Protein AF-A0A936W6J6-F1 (afdb_monomer_lite)

Secondary structure (DSSP, 8-state):
------------S-------TTTTEEEEEEEEEETT--SB-TT-EEEEE-TTSSBPEETTEE--B-EES--HHHHSS--TTGGGT-----GGGTTSEEEEEETT--GGG-EEEEE-----TT-BTTTTBPPP-BPPEEEEPPTTSEEE--S---TT-S---TTS-S---EEEEE-B-

Foldseek 3Di:
DDDPDDDPDPPDPPPPVQDDLQVQKKKFWAAEDAVVDPDGDPDKWKFKAALVRHGDDDPNHGQTTWDFLPPPVQVVDDVHPVVVVDRHHQPLRPRITMGMDGPDGQQQSMKMKIFFPHPQVDPPVVVNDTPWTWDIDIGRGHSPSIGRDDDDRDNPDQDDDPPDDSDDHHYHHTDTD

Radius of gyration: 22.05 Å; chains: 1; bounding box: 104×36×35 Å

Sequence (177 aa):
MRPFALAICFLPFSLFAQHCGYDFASVIVVRPHAAGDSAVIEGLRITLLDSNNLPLMHQGHAWDLFRPNSDYEACAHWQGGFMAGYQVCFPFAKDNYVLVIPTGYDTSKMKVLVQDERPRSHVDVRRRIWPERYTQKVVPLTAFDSYRLCGVYDEEVYPHTEGRPNFAPVDVILRLQ

pLDDT: mean 78.0, std 17.75, range [43.69, 98.62]

Structure (mmCIF, N/CA/C/O backbone):
data_AF-A0A936W6J6-F1
#
_entry.id   AF-A0A936W6J6-F1
#
loop_
_atom_site.group_PDB
_atom_site.id
_atom_site.type_symbol
_atom_site.label_atom_id
_atom_site.label_alt_id
_atom_site.label_comp_id
_atom_site.label_asym_id
_atom_site.label_entity_id
_atom_site.label_seq_id
_atom_site.pdbx_PDB_ins_code
_atom_site.Cartn_x
_atom_site.Cartn_y
_atom_site.Cartn_z
_atom_site.occupancy
_atom_site.B_iso_or_equiv
_atom_site.auth_seq_id
_atom_site.auth_comp_id
_atom_site.auth_asym_id
_atom_site.auth_atom_id
_atom_site.pdbx_PDB_model_num
ATOM 1 N N . MET A 1 1 ? 71.192 -1.950 -15.809 1.00 43.69 1 MET A N 1
ATOM 2 C CA . MET A 1 1 ? 69.956 -1.317 -16.318 1.00 43.69 1 MET A CA 1
ATOM 3 C C . MET A 1 1 ? 69.009 -2.440 -16.718 1.00 43.69 1 MET A C 1
ATOM 5 O O . MET A 1 1 ? 69.294 -3.137 -17.680 1.00 43.69 1 MET A O 1
ATOM 9 N N . ARG A 1 2 ? 67.985 -2.722 -15.908 1.00 48.16 2 ARG A N 1
ATOM 10 C CA . ARG A 1 2 ? 66.978 -3.767 -16.162 1.00 48.16 2 ARG A CA 1
ATOM 11 C C . ARG A 1 2 ? 65.610 -3.078 -16.208 1.00 48.16 2 ARG A C 1
ATOM 13 O O . ARG A 1 2 ? 65.358 -2.268 -15.318 1.00 48.16 2 ARG A O 1
ATOM 20 N N . PRO A 1 3 ? 64.784 -3.317 -17.238 1.00 51.19 3 PRO A N 1
ATOM 21 C CA . PRO A 1 3 ? 63.585 -2.526 -17.469 1.00 51.19 3 PRO A CA 1
ATOM 22 C C . PRO A 1 3 ? 62.512 -2.863 -16.429 1.00 51.19 3 PRO A C 1
ATOM 24 O O . PRO A 1 3 ? 62.020 -3.986 -16.354 1.00 51.19 3 PRO A O 1
ATOM 27 N N . PHE A 1 4 ? 62.163 -1.859 -15.628 1.00 55.34 4 PHE A N 1
ATOM 28 C CA . PHE A 1 4 ? 60.961 -1.806 -14.801 1.00 55.34 4 PHE A CA 1
ATOM 29 C C . PHE A 1 4 ? 59.779 -1.502 -15.732 1.00 55.34 4 PHE A C 1
ATOM 31 O O . PHE A 1 4 ? 59.436 -0.345 -15.948 1.00 55.34 4 PHE A O 1
ATOM 38 N N . ALA A 1 5 ? 59.203 -2.515 -16.373 1.00 62.28 5 ALA A N 1
ATOM 39 C CA . ALA A 1 5 ? 57.999 -2.324 -17.178 1.00 62.28 5 ALA A CA 1
ATOM 40 C C . ALA A 1 5 ? 57.288 -3.658 -17.398 1.00 62.28 5 ALA A C 1
ATOM 42 O O . ALA A 1 5 ? 57.651 -4.377 -18.319 1.00 62.28 5 ALA A O 1
ATOM 43 N N . LEU A 1 6 ? 56.317 -3.983 -16.538 1.00 58.06 6 LEU A N 1
ATOM 44 C CA . LEU A 1 6 ? 55.054 -4.675 -16.860 1.00 58.06 6 LEU A CA 1
ATOM 45 C C . LEU A 1 6 ? 54.379 -5.131 -15.560 1.00 58.06 6 LEU A C 1
ATOM 47 O O . LEU A 1 6 ? 54.493 -6.273 -15.133 1.00 58.06 6 LEU A O 1
ATOM 51 N N . ALA A 1 7 ? 53.667 -4.210 -14.916 1.00 55.84 7 ALA A N 1
ATOM 52 C CA . ALA A 1 7 ? 52.703 -4.542 -13.869 1.00 55.84 7 ALA A CA 1
ATOM 53 C C . ALA A 1 7 ? 51.513 -3.572 -13.935 1.00 55.84 7 ALA A C 1
ATOM 55 O O . ALA A 1 7 ? 51.157 -2.929 -12.958 1.00 55.84 7 ALA A O 1
ATOM 56 N N . ILE A 1 8 ? 50.920 -3.424 -15.124 1.00 59.88 8 ILE A N 1
ATOM 57 C CA . ILE A 1 8 ? 49.626 -2.753 -15.322 1.00 59.88 8 ILE A CA 1
ATOM 58 C C . ILE A 1 8 ? 48.772 -3.684 -16.190 1.00 59.88 8 ILE A C 1
ATOM 60 O O . ILE A 1 8 ? 48.580 -3.443 -17.373 1.00 59.88 8 ILE A O 1
ATOM 64 N N . CYS A 1 9 ? 48.345 -4.817 -15.630 1.00 56.69 9 CYS A N 1
ATOM 65 C CA . CYS A 1 9 ? 47.395 -5.748 -16.264 1.00 56.69 9 CYS A CA 1
ATOM 66 C C . CYS A 1 9 ? 46.476 -6.430 -15.230 1.00 56.69 9 CYS A C 1
ATOM 68 O O . CYS A 1 9 ? 46.024 -7.547 -15.440 1.00 56.69 9 CYS A O 1
ATOM 70 N N . PHE A 1 10 ? 46.183 -5.760 -14.113 1.00 54.44 10 PHE A N 1
ATOM 71 C CA . PHE A 1 10 ? 45.186 -6.218 -13.136 1.00 54.44 10 PHE A CA 1
ATOM 72 C C . PHE A 1 10 ? 44.273 -5.064 -12.708 1.00 54.44 10 PHE A C 1
ATOM 74 O O . PHE A 1 10 ? 44.105 -4.788 -11.525 1.00 54.44 10 PHE A O 1
ATOM 81 N N . LEU A 1 11 ? 43.695 -4.356 -13.683 1.00 57.59 11 LEU A N 1
ATOM 82 C CA . LEU A 1 11 ? 42.488 -3.575 -13.416 1.00 57.59 11 LEU A CA 1
ATOM 83 C C . LEU A 1 11 ? 41.297 -4.536 -13.549 1.00 57.59 11 LEU A C 1
ATOM 85 O O . LEU A 1 11 ? 41.158 -5.169 -14.597 1.00 57.59 11 LEU A O 1
ATOM 89 N N . PRO A 1 12 ? 40.486 -4.719 -12.495 1.00 52.91 12 PRO A N 1
ATOM 90 C CA . PRO A 1 12 ? 39.432 -5.718 -12.495 1.00 52.91 12 PRO A CA 1
ATOM 91 C C . PRO A 1 12 ? 38.350 -5.322 -13.503 1.00 52.91 12 PRO A C 1
ATOM 93 O O . PRO A 1 12 ? 37.737 -4.263 -13.392 1.00 52.91 12 PRO A O 1
ATOM 96 N N . PHE A 1 13 ? 38.084 -6.210 -14.460 1.00 53.06 13 PHE A N 1
ATOM 97 C CA . PHE A 1 13 ? 36.982 -6.153 -15.431 1.00 53.06 13 PHE A CA 1
ATOM 98 C C . PHE A 1 13 ? 35.590 -6.359 -14.793 1.00 53.06 13 PHE A C 1
ATOM 100 O O . PHE A 1 13 ? 34.676 -6.876 -15.426 1.00 53.06 13 PHE A O 1
ATOM 107 N N . SER A 1 14 ? 35.395 -5.941 -13.544 1.00 46.88 14 SER A N 1
ATOM 108 C CA . SER A 1 14 ? 34.188 -6.258 -12.776 1.00 46.88 14 SER A CA 1
ATOM 109 C C . SER A 1 14 ? 33.492 -5.005 -12.256 1.00 46.88 14 SER A C 1
ATOM 111 O O . SER A 1 14 ? 33.101 -4.942 -11.098 1.00 46.88 14 SER A O 1
ATOM 113 N N . LEU A 1 15 ? 33.297 -4.009 -13.122 1.00 44.66 15 LEU A N 1
ATOM 114 C CA . LEU A 1 15 ? 32.201 -3.050 -12.962 1.00 44.66 15 LEU A CA 1
ATOM 115 C C . LEU A 1 15 ? 30.969 -3.604 -13.687 1.00 44.66 15 LEU A C 1
ATOM 117 O O . LEU A 1 15 ? 30.423 -2.974 -14.588 1.00 44.66 15 LEU A O 1
ATOM 121 N N . PHE A 1 16 ? 30.532 -4.811 -13.319 1.00 45.56 16 PHE A N 1
ATOM 122 C CA . PHE A 1 16 ? 29.139 -5.156 -13.557 1.00 45.56 16 PHE A CA 1
ATOM 123 C C . PHE A 1 16 ? 28.347 -4.255 -12.619 1.00 45.56 16 PHE A C 1
ATOM 125 O O . PHE A 1 16 ? 28.333 -4.479 -11.410 1.00 45.56 16 PHE A O 1
ATOM 132 N N . ALA A 1 17 ? 27.748 -3.195 -13.162 1.00 50.72 17 ALA A N 1
ATOM 133 C CA . ALA A 1 17 ? 26.650 -2.530 -12.488 1.00 50.72 17 ALA A CA 1
ATOM 134 C C . ALA A 1 17 ? 25.660 -3.640 -12.112 1.00 50.72 17 ALA A C 1
ATOM 136 O O . ALA A 1 17 ? 25.109 -4.302 -12.993 1.00 50.72 17 ALA A O 1
ATOM 137 N N . GLN A 1 18 ? 25.553 -3.938 -10.814 1.00 55.41 18 GLN A N 1
ATOM 138 C CA . GLN A 1 18 ? 24.632 -4.941 -10.291 1.00 55.41 18 GLN A CA 1
ATOM 139 C C . GLN A 1 18 ? 23.222 -4.363 -10.413 1.00 55.41 18 GLN A C 1
ATOM 141 O O . GLN A 1 18 ? 22.646 -3.884 -9.442 1.00 55.41 18 GLN A O 1
ATOM 146 N N . HIS A 1 19 ? 22.715 -4.332 -11.642 1.00 55.66 19 HIS A N 1
ATOM 147 C CA . HIS A 1 19 ? 21.347 -3.968 -11.939 1.00 55.66 19 HIS A CA 1
ATOM 148 C C . HIS A 1 19 ? 20.462 -5.093 -11.413 1.00 55.66 19 HIS A C 1
ATOM 150 O O . HIS A 1 19 ? 20.571 -6.239 -11.858 1.00 55.66 19 HIS A O 1
ATOM 156 N N . CYS A 1 20 ? 19.628 -4.797 -10.421 1.00 61.12 20 CYS A N 1
ATOM 157 C CA . CYS A 1 20 ? 18.631 -5.754 -9.970 1.00 61.12 20 CYS A CA 1
ATOM 158 C C . CYS A 1 20 ? 17.390 -5.634 -10.864 1.00 61.12 20 CYS A C 1
ATOM 160 O O . CYS A 1 20 ? 17.145 -4.596 -11.480 1.00 61.12 20 CYS A O 1
ATOM 162 N N . GLY A 1 21 ? 16.571 -6.687 -10.933 1.00 61.41 21 GLY A N 1
ATOM 163 C CA . GLY A 1 21 ? 15.356 -6.698 -11.767 1.00 61.41 21 GLY A CA 1
ATOM 164 C C . GLY A 1 21 ? 14.319 -5.617 -11.421 1.00 61.41 21 GLY A C 1
ATOM 165 O O . GLY A 1 21 ? 13.350 -5.455 -12.155 1.00 61.41 21 GLY A O 1
ATOM 166 N N . TYR A 1 22 ? 14.539 -4.875 -10.334 1.00 70.69 22 TYR A N 1
ATOM 167 C CA . TYR A 1 22 ? 13.690 -3.804 -9.822 1.00 70.69 22 TYR A CA 1
ATOM 168 C C . TYR A 1 22 ? 14.440 -2.484 -9.649 1.00 70.69 22 TYR A C 1
ATOM 170 O O . TYR A 1 22 ? 14.074 -1.646 -8.823 1.00 70.69 22 TYR A O 1
ATOM 178 N N . ASP A 1 23 ? 15.514 -2.288 -10.406 1.00 73.19 23 ASP A N 1
ATOM 179 C CA . ASP A 1 23 ? 16.195 -1.008 -10.407 1.00 73.19 23 ASP A CA 1
ATOM 180 C C . ASP A 1 23 ? 15.208 0.143 -10.602 1.00 73.19 23 ASP A C 1
ATOM 182 O O . ASP A 1 23 ? 14.308 0.097 -11.441 1.00 73.19 23 ASP A O 1
ATOM 186 N N . PHE A 1 24 ? 15.395 1.183 -9.791 1.00 81.31 24 PHE A N 1
ATOM 187 C CA . PHE A 1 24 ? 14.531 2.361 -9.767 1.00 81.31 24 PHE A CA 1
ATOM 188 C C . PHE A 1 24 ? 13.072 2.073 -9.395 1.00 81.31 24 PHE A C 1
ATOM 190 O O . PHE A 1 24 ? 12.204 2.885 -9.707 1.00 81.31 24 PHE A O 1
ATOM 197 N N . ALA A 1 25 ? 12.793 0.976 -8.690 1.00 84.75 25 ALA A N 1
ATOM 198 C CA . ALA A 1 25 ? 11.483 0.692 -8.122 1.00 84.75 25 ALA A CA 1
ATOM 199 C C . ALA A 1 25 ? 11.505 0.693 -6.586 1.00 84.75 25 ALA A C 1
ATOM 201 O O . ALA A 1 25 ? 12.500 0.359 -5.939 1.00 84.75 25 ALA A O 1
ATOM 202 N N . SER A 1 26 ? 10.374 1.071 -6.007 1.00 87.94 26 SER A N 1
ATOM 203 C CA . SER A 1 26 ? 10.0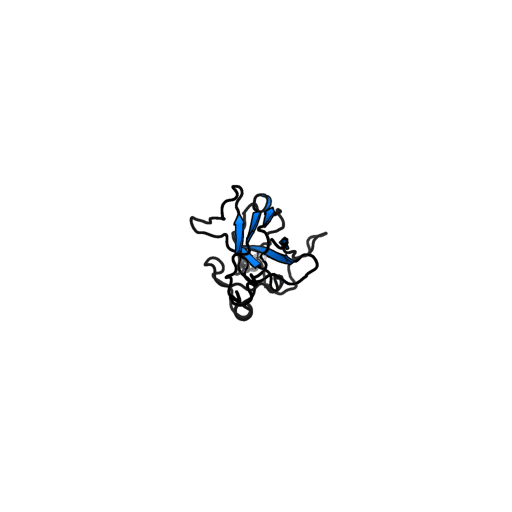60 0.951 -4.590 1.00 87.94 26 SER A CA 1
ATOM 204 C C . SER A 1 26 ? 8.697 0.297 -4.423 1.00 87.94 26 SER A C 1
ATOM 206 O O . SER A 1 26 ? 7.838 0.420 -5.291 1.00 87.94 26 SER A O 1
ATOM 208 N N . VAL A 1 27 ? 8.466 -0.353 -3.291 1.00 89.38 27 VAL A N 1
ATOM 209 C CA . VAL A 1 27 ? 7.178 -0.943 -2.932 1.00 89.38 27 VAL A CA 1
ATOM 210 C C . VAL A 1 27 ? 6.584 -0.240 -1.719 1.00 89.38 27 VAL A C 1
ATOM 212 O O . VAL A 1 27 ? 7.280 0.054 -0.748 1.00 89.38 27 VAL A O 1
ATOM 215 N N . ILE A 1 28 ? 5.280 0.007 -1.770 1.00 93.31 28 ILE A N 1
ATOM 216 C CA . ILE A 1 28 ? 4.464 0.361 -0.609 1.00 93.31 28 ILE A CA 1
ATOM 217 C C . ILE A 1 28 ? 3.612 -0.860 -0.287 1.00 93.31 28 ILE A C 1
ATOM 219 O O . ILE A 1 28 ? 3.029 -1.466 -1.190 1.00 93.31 28 ILE A O 1
ATOM 223 N N . VAL A 1 29 ? 3.526 -1.209 0.994 1.00 93.88 29 VAL A N 1
ATOM 224 C CA . VAL A 1 29 ? 2.719 -2.340 1.456 1.00 93.88 29 VAL A CA 1
ATOM 225 C C . VAL A 1 29 ? 1.706 -1.867 2.479 1.00 93.88 29 VAL A C 1
ATOM 227 O O . VAL A 1 29 ? 2.047 -1.129 3.399 1.00 93.88 29 VAL A O 1
ATOM 230 N N . VAL A 1 30 ? 0.458 -2.292 2.319 1.00 97.00 30 VAL A N 1
ATOM 231 C CA . VAL A 1 30 ? -0.677 -1.877 3.144 1.00 97.00 30 VAL A CA 1
ATOM 232 C C . VAL A 1 30 ? -1.319 -3.111 3.757 1.00 97.00 30 VAL A C 1
ATOM 234 O O . VAL A 1 30 ? -1.690 -4.045 3.044 1.00 97.00 30 VAL A O 1
ATOM 237 N N . ARG A 1 31 ? -1.489 -3.083 5.081 1.00 96.81 31 ARG A N 1
ATOM 238 C CA . ARG A 1 31 ? -2.175 -4.120 5.852 1.00 96.81 31 ARG A CA 1
ATOM 239 C C . ARG A 1 31 ? -3.521 -3.596 6.356 1.00 96.81 31 ARG A C 1
ATOM 241 O O . ARG A 1 31 ? -3.573 -2.985 7.424 1.00 96.81 31 ARG A O 1
ATOM 248 N N . PRO A 1 32 ? -4.621 -3.787 5.613 1.00 97.12 32 PRO A N 1
ATOM 249 C CA . PRO A 1 32 ? -5.953 -3.475 6.110 1.00 97.12 32 PRO A CA 1
ATOM 250 C C . PRO A 1 32 ? -6.490 -4.618 6.974 1.00 97.12 32 PRO A C 1
ATOM 252 O O . PRO A 1 32 ? -6.566 -5.753 6.515 1.00 97.12 32 PRO A O 1
ATOM 255 N N . HIS A 1 33 ? -6.912 -4.326 8.200 1.00 96.50 33 HIS A N 1
ATOM 256 C CA . HIS A 1 33 ? -7.453 -5.337 9.113 1.00 96.50 33 HIS A CA 1
ATOM 257 C C . HIS A 1 33 ? -8.520 -4.749 10.046 1.00 96.50 33 HIS A C 1
ATOM 259 O O . HIS A 1 33 ? -8.636 -3.528 10.200 1.00 96.50 33 HIS A O 1
ATOM 265 N N . ALA A 1 34 ? -9.334 -5.607 10.662 1.00 94.88 34 ALA A N 1
ATOM 266 C CA . ALA A 1 34 ? -10.319 -5.180 11.650 1.00 94.88 34 ALA A CA 1
ATOM 267 C C . ALA A 1 34 ? -9.660 -4.906 13.014 1.00 94.88 34 ALA A C 1
ATOM 269 O O . ALA A 1 34 ? -8.602 -5.443 13.346 1.00 94.88 34 ALA A O 1
ATOM 270 N N . ALA A 1 35 ? -10.293 -4.069 13.839 1.00 91.25 35 ALA A N 1
ATOM 271 C CA . ALA A 1 35 ? -9.802 -3.801 15.189 1.00 91.25 35 ALA A CA 1
ATOM 272 C C . ALA A 1 35 ? -9.775 -5.089 16.035 1.00 91.25 35 ALA A C 1
ATOM 274 O O . ALA A 1 35 ? -10.801 -5.741 16.200 1.00 91.25 35 ALA A O 1
ATOM 275 N N . GLY A 1 36 ? -8.607 -5.427 16.588 1.00 89.50 36 GLY A N 1
ATOM 276 C CA . GLY A 1 36 ? -8.412 -6.651 17.375 1.00 89.50 36 GLY A CA 1
ATOM 277 C C . GLY A 1 36 ? -8.201 -7.921 16.543 1.00 89.50 36 GLY A C 1
ATOM 278 O O . GLY A 1 36 ? -7.941 -8.969 17.125 1.00 89.50 36 GLY A O 1
ATOM 279 N N . ASP A 1 37 ? -8.265 -7.824 15.214 1.00 91.44 37 ASP A N 1
ATOM 280 C CA . ASP A 1 37 ? -7.947 -8.910 14.290 1.00 91.44 37 ASP A CA 1
ATOM 281 C C . ASP A 1 37 ? -6.567 -8.681 13.661 1.00 91.44 37 ASP A C 1
ATOM 283 O O . ASP A 1 37 ? -6.141 -7.543 13.463 1.00 91.44 37 ASP A O 1
ATOM 287 N N . SER A 1 38 ? -5.866 -9.767 13.358 1.00 88.69 38 SER A N 1
ATOM 288 C CA . SER A 1 38 ? -4.586 -9.755 12.647 1.00 88.69 38 SER A CA 1
ATOM 289 C C . SER A 1 38 ? -4.705 -10.150 11.175 1.00 88.69 38 SER A C 1
ATOM 291 O O . SER A 1 38 ? -3.747 -9.940 10.433 1.00 88.69 38 SER A O 1
ATOM 293 N N . ALA A 1 39 ? -5.854 -10.692 10.756 1.00 93.56 39 ALA A N 1
ATOM 294 C CA . ALA A 1 39 ? -6.101 -11.112 9.385 1.00 93.56 39 ALA A CA 1
ATOM 295 C C . ALA A 1 39 ? -6.287 -9.918 8.439 1.00 93.56 39 ALA A C 1
ATOM 297 O O . ALA A 1 39 ? -6.960 -8.933 8.769 1.00 93.56 39 ALA A O 1
ATOM 298 N N . VAL A 1 40 ? -5.714 -10.027 7.238 1.00 94.06 40 VAL A N 1
ATOM 299 C CA . VAL A 1 40 ? -5.916 -9.052 6.167 1.00 94.06 40 VAL A CA 1
ATOM 300 C C . VAL A 1 40 ? -7.341 -9.158 5.630 1.00 94.06 40 VAL A C 1
ATOM 302 O O . VAL A 1 40 ? -7.852 -10.239 5.348 1.00 94.06 40 VAL A O 1
ATOM 305 N N . ILE A 1 41 ? -7.999 -8.014 5.448 1.00 93.56 41 ILE A N 1
ATOM 306 C CA . ILE A 1 41 ? -9.309 -7.962 4.798 1.00 93.56 41 ILE A CA 1
ATOM 307 C C . ILE A 1 41 ? -9.108 -8.016 3.279 1.00 93.56 41 ILE A C 1
ATOM 309 O O . ILE A 1 41 ? -8.646 -7.063 2.642 1.00 93.56 41 ILE A O 1
ATOM 313 N N . GLU A 1 42 ? -9.489 -9.138 2.682 1.00 91.69 42 GLU A N 1
ATOM 314 C CA . GLU A 1 42 ? -9.409 -9.368 1.239 1.00 91.69 42 GLU A CA 1
ATOM 315 C C . GLU A 1 42 ? -10.494 -8.623 0.448 1.00 91.69 42 GLU A C 1
ATOM 317 O O . GLU A 1 42 ? -11.581 -8.346 0.960 1.00 91.69 42 GLU A O 1
ATOM 322 N N . GLY A 1 43 ? -10.211 -8.346 -0.831 1.00 90.62 43 GLY A N 1
ATOM 323 C CA . GLY A 1 43 ? -11.134 -7.752 -1.806 1.00 90.62 43 GLY A CA 1
ATOM 324 C C . GLY A 1 43 ? -11.325 -6.234 -1.709 1.00 90.62 43 GLY A C 1
ATOM 325 O O . GLY A 1 43 ? -12.206 -5.689 -2.374 1.00 90.62 43 GLY A O 1
ATOM 326 N N . LEU A 1 44 ? -10.545 -5.538 -0.884 1.00 94.19 44 LEU A N 1
ATOM 327 C CA . LEU A 1 44 ? -10.631 -4.086 -0.746 1.00 94.19 44 LEU A CA 1
ATOM 328 C C . LEU A 1 44 ? -10.042 -3.375 -1.965 1.00 94.19 44 LEU A C 1
ATOM 330 O O . LEU A 1 44 ? -9.062 -3.824 -2.560 1.00 94.19 44 LEU A O 1
ATOM 334 N N . ARG A 1 45 ? -10.611 -2.213 -2.296 1.00 96.06 45 ARG A N 1
ATOM 335 C CA . ARG A 1 45 ? -10.009 -1.291 -3.255 1.00 96.06 45 ARG A CA 1
ATOM 336 C C . ARG A 1 45 ? -9.121 -0.319 -2.494 1.00 96.06 45 ARG A C 1
ATOM 338 O O . ARG A 1 45 ? -9.597 0.429 -1.641 1.00 96.06 45 ARG A O 1
ATOM 345 N N . ILE A 1 46 ? -7.828 -0.344 -2.796 1.00 97.75 46 ILE A N 1
ATOM 346 C CA . ILE A 1 46 ? -6.823 0.472 -2.116 1.00 97.75 46 ILE A CA 1
ATOM 347 C C . ILE A 1 46 ? -6.104 1.318 -3.162 1.00 97.75 46 ILE A C 1
ATOM 349 O O . ILE A 1 46 ? -5.539 0.783 -4.112 1.00 97.75 46 ILE A O 1
ATOM 353 N N . THR A 1 47 ? -6.160 2.634 -2.986 1.00 98.19 47 THR A N 1
ATOM 354 C CA . THR A 1 47 ? -5.715 3.631 -3.963 1.00 98.19 47 THR A CA 1
ATOM 355 C C . THR A 1 47 ? -4.634 4.520 -3.358 1.00 98.19 47 THR A C 1
ATOM 357 O O . THR A 1 47 ? -4.821 5.074 -2.274 1.00 98.19 47 THR A O 1
ATOM 360 N N . LEU A 1 48 ? -3.520 4.694 -4.060 1.00 97.94 48 LEU A N 1
ATOM 361 C CA . LEU A 1 48 ? -2.487 5.668 -3.745 1.00 97.94 48 LEU A CA 1
ATOM 362 C C . LEU A 1 48 ? -2.904 7.041 -4.272 1.00 97.94 48 LEU A C 1
ATOM 364 O O . LEU A 1 48 ? -3.134 7.225 -5.466 1.00 97.94 48 LEU A O 1
ATOM 368 N N . LEU A 1 49 ? -2.977 8.007 -3.369 1.00 98.38 49 LEU A N 1
ATOM 369 C CA . LEU A 1 49 ? -3.265 9.399 -3.662 1.00 98.38 49 LEU A CA 1
ATOM 370 C C . LEU A 1 49 ? -1.974 10.221 -3.635 1.00 98.38 49 LEU A C 1
ATOM 372 O O . LEU A 1 49 ? -1.137 10.055 -2.743 1.00 98.38 49 LEU A O 1
ATOM 376 N N . ASP A 1 50 ? -1.836 11.127 -4.597 1.00 96.56 50 ASP A N 1
ATOM 377 C CA . ASP A 1 50 ? -0.740 12.084 -4.689 1.00 96.56 50 ASP A CA 1
ATOM 378 C C . ASP A 1 50 ? -0.878 13.237 -3.670 1.00 96.56 50 ASP A C 1
ATOM 380 O O . ASP A 1 50 ? -1.791 13.276 -2.838 1.00 96.56 50 ASP A O 1
ATOM 384 N N . SER A 1 51 ? 0.023 14.221 -3.753 1.00 96.44 51 SER A N 1
ATOM 385 C CA . SER A 1 51 ? 0.008 15.406 -2.885 1.00 96.44 51 SER A CA 1
ATOM 386 C C . SER A 1 51 ? -1.241 16.281 -3.021 1.00 96.44 51 SER A C 1
ATOM 388 O O . SER A 1 51 ? -1.513 17.097 -2.141 1.00 96.44 51 SER A O 1
ATOM 390 N N . ASN A 1 52 ? -2.000 16.125 -4.105 1.00 96.75 52 ASN A N 1
ATOM 391 C CA . ASN A 1 52 ? -3.240 16.847 -4.373 1.00 96.75 52 ASN A CA 1
ATOM 392 C C . ASN A 1 52 ? -4.483 16.029 -3.986 1.00 96.75 52 ASN A C 1
ATOM 394 O O . ASN A 1 52 ? -5.604 16.509 -4.146 1.00 96.75 52 ASN A O 1
ATOM 398 N N . ASN A 1 53 ? -4.300 14.834 -3.413 1.00 96.88 53 ASN A N 1
ATOM 399 C CA . ASN A 1 53 ? -5.348 13.858 -3.104 1.00 96.88 53 ASN A CA 1
ATOM 400 C C . ASN A 1 53 ? -6.039 13.271 -4.344 1.00 96.88 53 ASN A C 1
ATOM 402 O O . ASN A 1 53 ? -7.182 12.819 -4.252 1.00 96.88 53 ASN A O 1
ATOM 406 N N . LEU A 1 54 ? -5.365 13.275 -5.492 1.00 97.62 54 LEU A N 1
ATOM 407 C CA . LEU A 1 54 ? -5.835 12.610 -6.702 1.00 97.62 54 LEU A CA 1
ATOM 408 C C . LEU A 1 54 ? -5.165 11.238 -6.825 1.00 97.62 54 LEU A C 1
ATOM 410 O O . LEU A 1 54 ? -4.038 11.083 -6.352 1.00 97.62 54 LEU A O 1
ATOM 414 N N . PRO A 1 55 ? -5.817 10.240 -7.447 1.00 97.25 55 PRO A N 1
ATOM 415 C CA . PRO A 1 55 ? -5.162 8.977 -7.764 1.00 97.25 55 PRO A CA 1
ATOM 416 C C . PRO A 1 55 ? -3.836 9.211 -8.490 1.00 97.25 55 PRO A C 1
ATOM 418 O O . PRO A 1 55 ? -3.769 10.025 -9.415 1.00 97.25 55 PRO A O 1
ATOM 421 N N . LEU A 1 56 ? -2.779 8.525 -8.051 1.00 95.06 56 LEU A N 1
ATOM 422 C CA . LEU A 1 56 ? -1.455 8.677 -8.639 1.00 95.06 56 LEU A CA 1
ATOM 423 C C . LEU A 1 56 ? -1.484 8.368 -10.142 1.00 95.06 56 LEU A C 1
ATOM 425 O O . LEU A 1 56 ? -1.867 7.280 -10.571 1.00 95.06 56 LEU A O 1
ATOM 429 N N . MET A 1 57 ? -0.975 9.314 -10.926 1.00 93.25 57 MET A N 1
ATOM 430 C CA . MET A 1 57 ? -0.703 9.134 -12.346 1.00 93.25 57 MET A CA 1
ATOM 431 C C . MET A 1 57 ? 0.811 9.076 -12.570 1.00 93.25 57 MET A C 1
ATOM 433 O O . MET A 1 57 ? 1.555 9.928 -12.078 1.00 93.25 57 MET A O 1
ATOM 437 N N . HIS A 1 58 ? 1.273 8.110 -13.358 1.00 88.62 58 HIS A N 1
ATOM 438 C CA . HIS A 1 58 ? 2.652 8.029 -13.826 1.00 88.62 58 HIS A CA 1
ATOM 439 C C . HIS A 1 58 ? 2.668 8.105 -15.352 1.00 88.62 58 HIS A C 1
ATOM 441 O O . HIS A 1 58 ? 2.065 7.276 -16.027 1.00 88.62 58 HIS A O 1
ATOM 447 N N . GLN A 1 59 ? 3.315 9.137 -15.903 1.00 88.81 59 GLN A N 1
ATOM 448 C CA . GLN A 1 59 ? 3.407 9.360 -17.357 1.00 88.81 59 GLN A CA 1
ATOM 449 C C . GLN A 1 59 ? 2.043 9.340 -18.084 1.00 88.81 59 GLN A C 1
ATOM 451 O O . GLN A 1 59 ? 1.935 8.877 -19.212 1.00 88.81 59 GLN A O 1
ATOM 456 N N . GLY A 1 60 ? 0.983 9.837 -17.436 1.00 88.75 60 GLY A N 1
ATOM 457 C CA . GLY A 1 60 ? -0.370 9.865 -18.010 1.00 88.75 60 GLY A CA 1
ATOM 458 C C . GLY A 1 60 ? -1.168 8.566 -17.855 1.00 88.75 60 GLY A C 1
ATOM 459 O O . GLY A 1 60 ? -2.324 8.521 -18.269 1.00 88.75 60 GLY A O 1
ATOM 460 N N . HIS A 1 61 ? -0.607 7.546 -17.204 1.00 88.62 61 HIS A N 1
ATOM 461 C CA . HIS A 1 61 ? -1.285 6.292 -16.888 1.00 88.62 61 HIS A CA 1
ATOM 462 C C . HIS A 1 61 ? -1.605 6.194 -15.395 1.00 88.62 61 HIS A C 1
ATOM 464 O O . HIS A 1 61 ? -0.838 6.672 -14.558 1.00 88.62 61 HIS A O 1
ATOM 470 N N . ALA A 1 62 ? -2.736 5.569 -15.067 1.00 90.06 62 ALA A N 1
ATOM 471 C CA . ALA A 1 62 ? -3.116 5.279 -13.689 1.00 90.06 62 ALA A CA 1
ATOM 472 C C . ALA A 1 62 ? -2.101 4.314 -13.057 1.00 90.06 62 ALA A C 1
ATOM 474 O O . ALA A 1 62 ? -1.791 3.273 -13.639 1.00 90.06 62 ALA A O 1
ATOM 475 N N . TRP A 1 63 ? -1.565 4.686 -11.894 1.00 90.56 63 TRP A N 1
ATOM 476 C CA . TRP A 1 63 ? -0.527 3.937 -11.175 1.00 90.56 63 TRP A CA 1
ATOM 477 C C . TRP A 1 63 ? -0.786 3.918 -9.667 1.00 90.56 63 TRP A C 1
ATOM 479 O O . TRP A 1 63 ? 0.104 4.060 -8.833 1.00 90.56 63 TRP A O 1
ATOM 489 N N . ASP A 1 64 ? -2.056 3.814 -9.322 1.00 93.75 64 ASP A N 1
ATOM 490 C CA . ASP A 1 64 ? -2.598 4.104 -8.005 1.00 93.75 64 ASP A CA 1
ATOM 491 C C . ASP A 1 64 ? -3.115 2.857 -7.283 1.00 93.75 64 ASP A C 1
ATOM 493 O O . ASP A 1 64 ? -3.225 2.852 -6.060 1.00 93.75 64 ASP A O 1
ATOM 497 N N . LEU A 1 65 ? -3.443 1.792 -8.013 1.00 93.56 65 LEU A N 1
ATOM 498 C CA . LEU A 1 65 ? -4.174 0.657 -7.459 1.00 93.56 65 LEU A CA 1
ATOM 499 C C . LEU A 1 65 ? -3.245 -0.405 -6.859 1.00 93.56 65 LEU A C 1
ATOM 501 O O . LEU A 1 65 ? -2.508 -1.077 -7.582 1.00 93.56 65 LEU A O 1
ATOM 505 N N . PHE A 1 66 ? -3.354 -0.628 -5.549 1.00 93.44 66 PHE A N 1
ATOM 506 C CA . PHE A 1 66 ? -2.671 -1.738 -4.885 1.00 93.44 66 PHE A CA 1
ATOM 507 C C . PHE A 1 66 ? -3.316 -3.085 -5.237 1.00 93.44 66 PHE A C 1
ATOM 509 O O . PHE A 1 66 ? -4.518 -3.181 -5.502 1.00 93.44 66 PHE A O 1
ATOM 516 N N . ARG A 1 67 ? -2.516 -4.152 -5.185 1.00 89.56 67 ARG A N 1
ATOM 517 C CA . ARG A 1 67 ? -2.926 -5.528 -5.495 1.00 89.56 67 ARG A CA 1
ATOM 518 C C . ARG A 1 67 ? -2.641 -6.462 -4.315 1.00 89.56 67 ARG A C 1
ATOM 520 O O . ARG A 1 67 ? -1.643 -6.244 -3.635 1.00 89.56 67 ARG A O 1
ATOM 527 N N . PRO A 1 68 ? -3.454 -7.505 -4.080 1.00 89.31 68 PRO A N 1
ATOM 528 C CA . PRO A 1 68 ? -3.113 -8.541 -3.109 1.00 89.31 68 PRO A CA 1
ATOM 529 C C . PRO A 1 68 ? -1.811 -9.256 -3.490 1.00 89.31 68 PRO A C 1
ATOM 531 O O . PRO A 1 68 ? -1.642 -9.657 -4.644 1.00 89.31 68 PRO A O 1
ATOM 534 N N . ASN A 1 69 ? -0.925 -9.465 -2.520 1.00 87.25 69 ASN A N 1
ATOM 535 C CA . ASN A 1 69 ? 0.317 -10.224 -2.671 1.00 87.25 69 ASN A CA 1
ATOM 536 C C . ASN A 1 69 ? 0.050 -11.737 -2.589 1.00 87.25 69 ASN A C 1
ATOM 538 O O . ASN A 1 69 ? 0.471 -12.407 -1.657 1.00 87.25 69 ASN A O 1
ATOM 542 N N . SER A 1 70 ? -0.748 -12.264 -3.517 1.00 67.88 70 SER A N 1
ATOM 543 C CA . SER A 1 70 ? -1.378 -13.593 -3.374 1.00 67.88 70 SER A CA 1
ATOM 544 C C . SER A 1 70 ? -1.001 -14.611 -4.450 1.00 67.88 70 SER A C 1
ATOM 546 O O . SER A 1 70 ? -1.474 -15.744 -4.403 1.00 67.88 70 SER A O 1
ATOM 548 N N . ASP A 1 71 ? -0.146 -14.245 -5.408 1.00 65.00 71 ASP A N 1
ATOM 549 C CA . ASP A 1 71 ? 0.289 -15.177 -6.448 1.00 65.00 71 ASP A CA 1
ATOM 550 C C . ASP A 1 71 ? 1.590 -15.887 -6.044 1.00 65.00 71 A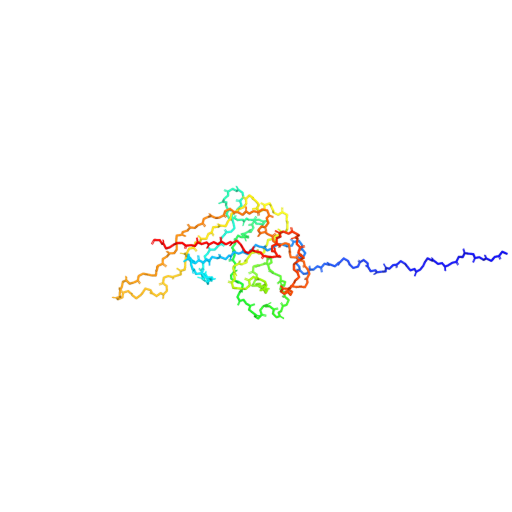SP A C 1
ATOM 552 O O . ASP A 1 71 ? 2.700 -15.445 -6.352 1.00 65.00 71 ASP A O 1
ATOM 556 N N . TYR A 1 72 ? 1.433 -17.003 -5.327 1.00 59.88 72 TYR A N 1
ATOM 557 C CA . TYR A 1 72 ? 2.553 -17.843 -4.910 1.00 59.88 72 TYR A CA 1
ATOM 558 C C . TYR A 1 72 ? 3.282 -18.517 -6.088 1.00 59.88 72 TYR A C 1
ATOM 560 O O . TYR A 1 72 ? 4.476 -18.803 -5.982 1.00 59.88 72 TYR A O 1
ATOM 568 N N . GLU A 1 73 ? 2.609 -18.719 -7.228 1.00 56.41 73 GLU A N 1
ATOM 569 C CA . GLU A 1 73 ? 3.233 -19.228 -8.457 1.00 56.41 73 GLU A CA 1
ATOM 570 C C . GLU A 1 73 ? 4.080 -18.136 -9.135 1.00 56.41 73 GLU A C 1
ATOM 572 O O . GLU A 1 73 ? 5.186 -18.416 -9.604 1.00 56.41 73 GLU A O 1
ATOM 577 N N . ALA A 1 74 ? 3.656 -16.868 -9.085 1.00 57.25 74 ALA A N 1
ATOM 578 C CA . ALA A 1 74 ? 4.486 -15.727 -9.486 1.00 57.25 74 ALA A CA 1
ATOM 579 C C . ALA A 1 74 ? 5.698 -15.495 -8.568 1.00 57.25 74 ALA A C 1
ATOM 581 O O . ALA A 1 74 ? 6.668 -14.873 -9.004 1.00 57.25 74 ALA A O 1
ATOM 582 N N . CYS A 1 75 ? 5.711 -15.999 -7.325 1.00 60.94 75 CYS A N 1
ATOM 583 C CA . CYS A 1 75 ? 6.948 -16.012 -6.527 1.00 60.94 75 CYS A CA 1
ATOM 584 C C . CYS A 1 75 ? 8.021 -16.917 -7.157 1.00 60.94 75 CYS A C 1
ATOM 586 O O . CYS A 1 75 ? 9.210 -16.666 -6.982 1.00 60.94 75 CYS A O 1
ATOM 588 N N . ALA A 1 76 ? 7.617 -17.977 -7.869 1.00 56.00 76 ALA A N 1
ATOM 589 C CA . ALA A 1 76 ? 8.528 -18.970 -8.439 1.00 56.00 76 ALA A CA 1
ATOM 590 C C . ALA A 1 76 ? 9.126 -18.552 -9.798 1.00 56.00 76 ALA A C 1
ATOM 592 O O . ALA A 1 76 ? 10.085 -19.169 -10.270 1.00 56.00 76 ALA A O 1
ATOM 593 N N . HIS A 1 77 ? 8.586 -17.506 -10.431 1.00 54.84 77 HIS A N 1
ATOM 594 C CA . HIS A 1 77 ? 8.991 -17.032 -11.753 1.00 54.84 77 HIS A CA 1
ATOM 595 C C . HIS A 1 77 ? 9.503 -15.585 -11.721 1.00 54.84 77 HIS A C 1
ATOM 597 O O . HIS A 1 77 ? 9.212 -14.814 -10.814 1.00 54.84 77 HIS A O 1
ATOM 603 N N . TRP A 1 78 ? 10.314 -15.210 -12.718 1.00 53.91 78 TRP A N 1
ATOM 604 C CA . TRP A 1 78 ? 10.873 -13.859 -12.828 1.00 53.91 78 TRP A CA 1
ATOM 605 C C . TRP A 1 78 ? 9.761 -12.799 -12.877 1.00 53.91 78 TRP A C 1
ATOM 607 O O . TRP A 1 78 ? 8.909 -12.820 -13.759 1.00 53.91 78 TRP A O 1
ATOM 617 N N . GLN A 1 79 ? 9.815 -11.843 -11.951 1.00 62.62 79 GLN A N 1
ATOM 618 C CA . GLN A 1 79 ? 8.759 -10.861 -11.675 1.00 62.62 79 GLN A CA 1
ATOM 619 C C . GLN A 1 79 ? 8.880 -9.584 -12.516 1.00 62.62 79 GLN A C 1
ATOM 621 O O . GLN A 1 79 ? 8.603 -8.475 -12.058 1.00 62.62 79 GLN A O 1
ATOM 626 N N . GLY A 1 80 ? 9.360 -9.700 -13.751 1.00 58.66 80 GLY A N 1
ATOM 627 C CA . GLY A 1 80 ? 9.419 -8.541 -14.627 1.00 58.66 80 GLY A CA 1
ATOM 628 C C . GLY A 1 80 ? 8.039 -8.106 -15.099 1.00 58.66 80 GLY A C 1
ATOM 629 O O . GLY A 1 80 ? 7.100 -8.890 -15.182 1.00 58.66 80 GLY A O 1
ATOM 630 N N . GLY A 1 81 ? 7.912 -6.819 -15.413 1.00 63.28 81 GLY A N 1
ATOM 631 C CA . GLY A 1 81 ? 6.638 -6.252 -15.842 1.00 63.28 81 GLY A CA 1
ATOM 632 C C . GLY A 1 81 ? 5.708 -5.847 -14.695 1.00 63.28 81 GLY A C 1
ATOM 633 O O . GLY A 1 81 ? 4.590 -5.429 -14.963 1.00 63.28 81 GLY A O 1
ATOM 634 N N . PHE A 1 82 ? 6.148 -5.833 -13.435 1.00 67.00 82 PHE A N 1
ATOM 635 C CA . PHE A 1 82 ? 5.398 -5.174 -12.349 1.00 67.00 82 PHE A CA 1
ATOM 636 C C . PHE A 1 82 ? 4.929 -3.753 -12.733 1.00 67.00 82 PHE A C 1
ATOM 638 O O . PHE A 1 82 ? 3.835 -3.327 -12.373 1.00 67.00 82 PHE A O 1
ATOM 645 N N . MET A 1 83 ? 5.717 -3.055 -13.561 1.00 59.88 83 MET A N 1
ATOM 646 C CA . MET A 1 83 ? 5.369 -1.755 -14.140 1.00 59.88 83 MET A CA 1
ATOM 647 C C . MET A 1 83 ? 4.172 -1.784 -15.108 1.00 59.88 83 MET A C 1
ATOM 649 O O . MET A 1 83 ? 3.498 -0.787 -15.299 1.00 59.88 83 MET A O 1
ATOM 653 N N . ALA A 1 84 ? 3.866 -2.917 -15.724 1.00 63.47 84 ALA A N 1
ATOM 654 C CA . ALA A 1 84 ? 2.672 -3.105 -16.546 1.00 63.47 84 ALA A CA 1
ATOM 655 C C . ALA A 1 84 ? 1.463 -3.609 -15.730 1.00 63.47 84 ALA A C 1
ATOM 657 O O . ALA A 1 84 ? 0.449 -3.997 -16.308 1.00 63.47 84 ALA A O 1
ATOM 658 N N . GLY A 1 85 ? 1.558 -3.620 -14.394 1.00 62.69 85 GLY A N 1
ATOM 659 C CA . GLY A 1 85 ? 0.482 -4.067 -13.509 1.00 62.69 85 GLY A CA 1
ATOM 660 C C . GLY A 1 85 ? 0.319 -5.587 -13.429 1.00 62.69 85 GLY A C 1
ATOM 661 O O . GLY A 1 85 ? -0.746 -6.049 -13.011 1.00 62.69 85 GLY A O 1
ATOM 662 N N . TYR A 1 86 ? 1.342 -6.355 -13.827 1.00 68.50 86 TYR A N 1
ATOM 663 C CA . TYR A 1 86 ? 1.383 -7.802 -13.602 1.00 68.50 86 TYR A CA 1
ATOM 664 C C . TYR A 1 86 ? 1.386 -8.125 -12.102 1.00 68.50 86 TYR A C 1
ATOM 666 O O . TYR A 1 86 ? 1.803 -7.313 -11.272 1.00 68.50 86 TYR A O 1
ATOM 674 N N . GLN A 1 87 ? 0.891 -9.317 -11.762 1.00 69.12 87 GLN A N 1
ATOM 675 C CA . GLN A 1 87 ? 0.921 -9.816 -10.392 1.00 69.12 87 GLN A CA 1
ATOM 676 C C . GLN A 1 87 ? 2.373 -9.961 -9.932 1.00 69.12 87 GLN A C 1
ATOM 678 O O . GLN A 1 87 ? 3.256 -10.351 -10.694 1.00 69.12 87 GLN A O 1
ATOM 683 N N . VAL A 1 88 ? 2.607 -9.587 -8.682 1.00 71.88 88 VAL A N 1
ATOM 684 C CA . VAL A 1 88 ? 3.912 -9.621 -8.030 1.00 71.88 88 VAL A CA 1
ATOM 685 C C . VAL A 1 88 ? 3.773 -10.388 -6.731 1.00 71.88 88 VAL A C 1
ATOM 687 O O . VAL A 1 88 ? 2.712 -10.363 -6.103 1.00 71.88 88 VAL A O 1
ATOM 690 N N . CYS A 1 89 ? 4.857 -11.043 -6.335 1.00 79.00 89 CYS A N 1
ATOM 691 C CA . CYS A 1 89 ? 4.951 -11.695 -5.048 1.00 79.00 89 CYS A CA 1
ATOM 692 C C . CYS A 1 89 ? 6.190 -11.216 -4.298 1.00 79.00 89 CYS A C 1
ATOM 694 O O . CYS A 1 89 ? 7.324 -11.392 -4.731 1.00 79.00 89 CYS A O 1
ATOM 696 N N . PHE A 1 90 ? 5.972 -10.673 -3.117 1.00 80.94 90 PHE A N 1
ATOM 697 C CA . PHE A 1 90 ? 7.019 -10.302 -2.190 1.00 80.94 90 PHE A CA 1
ATOM 698 C C . PHE A 1 90 ? 6.865 -11.151 -0.930 1.00 80.94 90 PHE A C 1
ATOM 700 O O . PHE A 1 90 ? 5.910 -10.923 -0.186 1.00 80.94 90 PHE A O 1
ATOM 707 N N . PRO A 1 91 ? 7.763 -12.115 -0.658 1.00 78.88 91 PRO A N 1
ATOM 708 C CA . PRO A 1 91 ? 7.656 -12.980 0.520 1.00 78.88 91 PRO A CA 1
ATOM 709 C C . PRO A 1 91 ? 7.473 -12.195 1.835 1.00 78.88 91 PRO A C 1
ATOM 711 O O . PRO A 1 91 ? 6.555 -12.453 2.615 1.00 78.88 91 PRO A O 1
ATOM 714 N N . PHE A 1 92 ? 8.224 -11.099 2.002 1.00 79.56 92 PHE A N 1
ATOM 715 C CA . PHE A 1 92 ? 8.109 -10.193 3.154 1.00 79.56 92 PHE A CA 1
ATOM 716 C C . PHE A 1 92 ? 6.732 -9.520 3.307 1.00 79.56 92 PHE A C 1
ATOM 718 O O . PHE A 1 92 ? 6.360 -9.120 4.412 1.00 79.56 92 PHE A O 1
ATOM 725 N N . ALA A 1 93 ? 5.965 -9.380 2.222 1.00 85.69 93 ALA A N 1
ATOM 726 C CA . ALA A 1 93 ? 4.652 -8.748 2.236 1.00 85.69 93 ALA A CA 1
ATOM 727 C C . ALA A 1 93 ? 3.518 -9.722 2.597 1.00 85.69 93 ALA A C 1
ATOM 729 O O . ALA A 1 93 ? 2.413 -9.248 2.852 1.00 85.69 93 ALA A O 1
ATOM 730 N N . LYS A 1 94 ? 3.765 -11.037 2.703 1.00 86.25 94 LYS A N 1
ATOM 731 C CA . LYS A 1 94 ? 2.759 -12.050 3.088 1.00 86.25 94 LYS A CA 1
ATOM 732 C C . LYS A 1 94 ? 1.459 -11.918 2.278 1.00 86.25 94 LYS A C 1
ATOM 734 O O . LYS A 1 94 ? 1.517 -11.903 1.064 1.00 86.25 94 LYS A O 1
ATOM 739 N N . ASP A 1 95 ? 0.307 -11.802 2.924 1.00 88.38 95 ASP A N 1
ATOM 740 C CA . ASP A 1 95 ? -1.027 -11.635 2.337 1.00 88.38 95 ASP A CA 1
ATOM 741 C C . ASP A 1 95 ? -1.442 -10.159 2.154 1.00 88.38 95 ASP A C 1
ATOM 743 O O . ASP A 1 95 ? -2.573 -9.861 1.769 1.00 88.38 95 ASP A O 1
ATOM 747 N N . ASN A 1 96 ? -0.540 -9.208 2.422 1.00 92.50 96 ASN A N 1
ATOM 748 C CA . ASN A 1 96 ? -0.844 -7.780 2.355 1.00 92.50 96 ASN A CA 1
ATOM 749 C C . ASN A 1 96 ? -1.039 -7.278 0.918 1.00 92.50 96 ASN A C 1
ATOM 751 O O . ASN A 1 96 ? -0.743 -7.947 -0.071 1.00 92.50 96 ASN A O 1
ATOM 755 N N . TYR A 1 97 ? -1.494 -6.033 0.800 1.00 93.75 97 TYR A N 1
ATOM 756 C CA . TYR A 1 97 ? -1.616 -5.357 -0.485 1.00 93.75 97 TYR A CA 1
ATOM 757 C C . TYR A 1 97 ? -0.331 -4.619 -0.825 1.00 93.75 97 TYR A C 1
ATOM 759 O O . TYR A 1 97 ? 0.218 -3.913 0.018 1.00 93.75 97 TYR A O 1
ATOM 767 N N . VAL A 1 98 ? 0.111 -4.721 -2.071 1.00 91.75 98 VAL A N 1
ATOM 768 C CA . VAL A 1 98 ? 1.365 -4.143 -2.553 1.00 91.75 98 VAL A CA 1
ATOM 769 C C . VAL A 1 98 ? 1.121 -3.235 -3.750 1.00 91.75 98 VAL A C 1
ATOM 771 O O . VAL A 1 98 ? 0.247 -3.487 -4.583 1.00 91.75 98 VAL A O 1
ATOM 774 N N . LEU A 1 99 ? 1.904 -2.167 -3.837 1.00 91.81 99 LEU A N 1
ATOM 775 C CA . LEU A 1 99 ? 1.999 -1.319 -5.017 1.00 91.81 99 LEU A CA 1
ATOM 776 C C . LEU A 1 9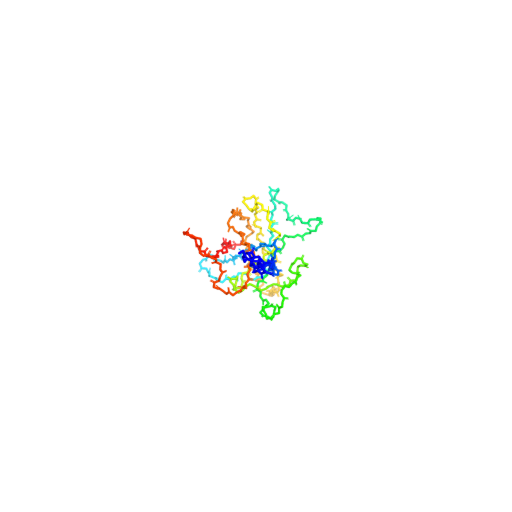9 ? 3.465 -0.993 -5.265 1.00 91.81 99 LEU A C 1
ATOM 778 O O . LEU A 1 99 ? 4.139 -0.441 -4.395 1.00 91.81 99 LEU A O 1
ATOM 782 N N . VAL A 1 100 ? 3.941 -1.324 -6.462 1.00 88.94 100 VAL A N 1
ATOM 783 C CA . VAL A 1 100 ? 5.289 -0.977 -6.904 1.00 88.94 100 VAL A CA 1
ATOM 784 C C . VAL A 1 100 ? 5.236 0.336 -7.676 1.00 88.94 100 VAL A C 1
ATOM 786 O O . VAL A 1 100 ? 4.512 0.466 -8.664 1.00 88.94 100 VAL A O 1
ATOM 789 N N . ILE A 1 101 ? 6.018 1.309 -7.228 1.00 89.12 101 ILE A N 1
ATOM 790 C CA . ILE A 1 101 ? 6.144 2.637 -7.823 1.00 89.12 101 ILE A CA 1
ATOM 791 C C . ILE A 1 101 ? 7.599 2.897 -8.226 1.00 89.12 101 ILE A C 1
ATOM 793 O O . ILE A 1 101 ? 8.512 2.318 -7.640 1.00 89.12 101 ILE A O 1
ATOM 797 N N . PRO A 1 102 ? 7.856 3.793 -9.186 1.00 88.19 102 PRO A N 1
ATOM 798 C CA . PRO A 1 102 ? 9.202 4.298 -9.426 1.00 88.19 102 PRO A CA 1
ATOM 799 C C . PRO A 1 102 ? 9.834 4.906 -8.164 1.00 88.19 102 PRO A C 1
ATOM 801 O O . PRO A 1 102 ? 9.158 5.519 -7.339 1.00 88.19 102 PRO A O 1
ATOM 804 N N . THR A 1 103 ? 11.149 4.796 -8.013 1.00 85.38 103 THR A N 1
ATOM 805 C CA . THR A 1 103 ? 11.883 5.516 -6.965 1.00 85.38 103 THR A CA 1
ATOM 806 C C . THR A 1 103 ? 11.813 7.025 -7.198 1.00 85.38 103 THR A C 1
ATOM 808 O O . THR A 1 103 ? 11.800 7.479 -8.341 1.00 85.38 103 THR A O 1
ATOM 811 N N . GLY A 1 104 ? 11.856 7.808 -6.118 1.00 86.75 104 GLY A N 1
ATOM 812 C CA . GLY A 1 104 ? 11.951 9.272 -6.180 1.00 86.75 104 GLY A CA 1
ATOM 813 C C . GLY A 1 104 ? 10.649 10.018 -5.891 1.00 86.75 104 GLY A C 1
ATOM 814 O O . GLY A 1 104 ? 10.677 11.240 -5.761 1.00 86.75 104 GLY A O 1
ATOM 815 N N . TYR A 1 105 ? 9.525 9.315 -5.727 1.00 91.44 105 TYR A N 1
ATOM 816 C CA . TYR A 1 105 ? 8.322 9.921 -5.158 1.00 91.44 105 TYR A CA 1
ATOM 817 C C . TYR A 1 105 ? 8.546 10.324 -3.695 1.00 91.44 105 TYR A C 1
ATOM 819 O O . TYR A 1 105 ? 9.103 9.564 -2.903 1.00 91.44 105 TYR A O 1
ATOM 827 N N . ASP A 1 106 ? 8.064 11.513 -3.330 1.00 94.31 106 ASP A N 1
ATOM 828 C CA . ASP A 1 106 ? 8.023 11.979 -1.943 1.00 94.31 106 ASP A CA 1
ATOM 829 C C . ASP A 1 106 ? 6.773 11.421 -1.249 1.00 94.31 106 ASP A C 1
ATOM 831 O O . ASP A 1 106 ? 5.717 12.061 -1.213 1.00 94.31 106 ASP A O 1
ATOM 835 N N . THR A 1 107 ? 6.885 10.205 -0.712 1.00 94.38 107 THR 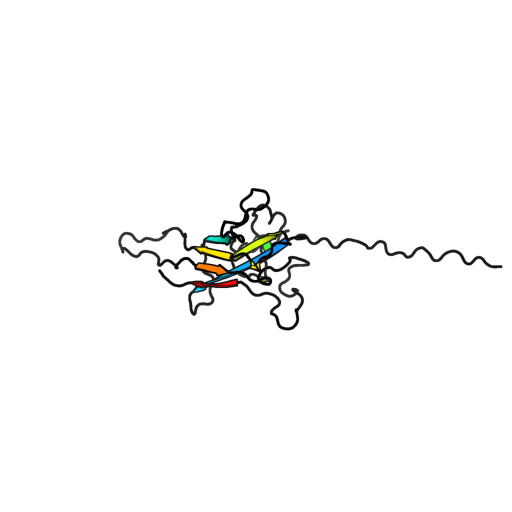A N 1
ATOM 836 C CA . THR A 1 107 ? 5.751 9.507 -0.089 1.00 94.38 107 THR A CA 1
ATOM 837 C C . THR A 1 107 ? 5.198 10.217 1.138 1.00 94.38 107 THR A C 1
ATOM 839 O O . THR A 1 107 ? 4.029 10.033 1.448 1.00 94.38 107 THR A O 1
ATOM 842 N N . SER A 1 108 ? 5.960 11.107 1.783 1.00 96.38 108 SER A N 1
ATOM 843 C CA . SER A 1 108 ? 5.472 11.887 2.931 1.00 96.38 108 SER A CA 1
ATOM 844 C C . SER A 1 108 ? 4.320 12.844 2.593 1.00 96.38 108 SER A C 1
ATOM 846 O O . SER A 1 108 ? 3.614 13.320 3.482 1.00 96.38 108 SER A O 1
ATOM 848 N N . LYS A 1 109 ? 4.114 13.130 1.302 1.00 97.50 109 LYS A N 1
ATOM 849 C CA . LYS A 1 109 ? 3.007 13.955 0.799 1.00 97.50 109 LYS A CA 1
ATOM 850 C C . LYS A 1 109 ? 1.839 13.127 0.271 1.00 97.50 109 LYS A C 1
ATOM 852 O O . LYS A 1 109 ? 0.837 13.700 -0.141 1.00 97.50 109 LYS A O 1
ATOM 857 N N . MET A 1 110 ? 1.968 11.806 0.252 1.00 98.25 110 MET A N 1
ATOM 858 C CA . MET A 1 110 ? 1.011 10.890 -0.359 1.00 98.25 110 MET A CA 1
ATOM 859 C C . MET A 1 110 ? 0.092 10.274 0.693 1.00 98.25 110 MET A C 1
ATOM 861 O O . MET A 1 110 ? 0.330 10.369 1.901 1.00 98.25 110 MET A O 1
ATOM 865 N N . LYS A 1 111 ? -0.998 9.652 0.240 1.00 98.50 111 LYS A N 1
ATOM 866 C CA . LYS A 1 111 ? -1.978 9.008 1.125 1.00 98.50 111 LYS A CA 1
ATOM 867 C C . LYS A 1 111 ? -2.476 7.710 0.522 1.00 98.50 111 LYS A C 1
ATOM 869 O O . LYS A 1 111 ? -2.508 7.559 -0.691 1.00 98.50 111 LYS A O 1
ATOM 874 N N . VAL A 1 112 ? -2.940 6.807 1.367 1.00 98.50 112 VAL A N 1
ATOM 875 C CA . VAL A 1 112 ? -3.653 5.603 0.952 1.00 98.50 112 VAL A CA 1
ATOM 876 C C . VAL A 1 112 ? -5.133 5.778 1.260 1.00 98.50 112 VAL A C 1
ATOM 878 O O . VAL A 1 112 ? -5.507 6.080 2.392 1.00 98.50 112 VAL A O 1
ATOM 881 N N . LEU A 1 113 ? -5.974 5.586 0.251 1.00 98.62 113 LEU A N 1
ATOM 882 C CA . LEU A 1 113 ? -7.423 5.503 0.369 1.00 98.62 113 LEU A CA 1
ATOM 883 C C . LEU A 1 113 ? -7.841 4.035 0.326 1.00 98.62 113 LEU A C 1
ATOM 885 O O . LEU A 1 113 ? -7.618 3.358 -0.672 1.00 98.62 113 LEU A O 1
ATOM 889 N N . VAL A 1 114 ? -8.467 3.558 1.398 1.00 98.19 114 VAL A N 1
ATOM 890 C CA . VAL A 1 114 ? -9.009 2.202 1.519 1.00 98.19 114 VAL A CA 1
ATOM 891 C C . VAL A 1 114 ? -10.529 2.252 1.451 1.00 98.19 114 VAL A C 1
ATOM 893 O O . VAL A 1 114 ? -11.164 2.983 2.217 1.00 98.19 114 VAL A O 1
ATOM 896 N N . GLN A 1 115 ? -11.107 1.467 0.543 1.00 96.88 115 GLN A N 1
ATOM 897 C CA . GLN A 1 115 ? -12.543 1.401 0.290 1.00 96.88 115 GLN A CA 1
ATOM 898 C C . GLN A 1 115 ? -13.023 -0.053 0.227 1.00 96.88 115 GLN A C 1
ATOM 900 O O . GLN A 1 115 ? -12.427 -0.904 -0.438 1.00 96.88 115 GLN A O 1
ATOM 905 N N . ASP A 1 116 ? -14.146 -0.333 0.886 1.00 94.19 116 ASP A N 1
ATOM 906 C CA . ASP A 1 116 ? -14.829 -1.622 0.794 1.00 94.19 116 ASP A CA 1
ATOM 907 C C . ASP A 1 116 ? -15.854 -1.610 -0.349 1.00 94.19 116 ASP A C 1
ATOM 909 O O . ASP A 1 116 ? -17.054 -1.413 -0.154 1.00 94.19 116 ASP A O 1
ATOM 913 N N . GLU A 1 117 ? -15.354 -1.824 -1.565 1.00 91.00 117 GLU A N 1
ATOM 914 C CA . GLU A 1 117 ? -16.160 -1.899 -2.791 1.00 91.00 117 GLU A CA 1
ATOM 915 C C . GLU A 1 117 ? -16.497 -3.344 -3.200 1.00 91.00 117 GLU A C 1
ATOM 917 O O . GLU A 1 117 ? -17.020 -3.571 -4.291 1.00 91.00 117 GLU A O 1
ATOM 922 N N . ARG A 1 118 ? -16.229 -4.337 -2.333 1.00 88.25 118 ARG A N 1
ATOM 923 C CA . ARG A 1 118 ? -16.444 -5.768 -2.631 1.00 88.25 118 ARG A CA 1
ATOM 924 C C . ARG A 1 118 ? -17.842 -6.000 -3.208 1.00 88.25 118 ARG A C 1
ATOM 926 O O . ARG A 1 118 ? -18.783 -5.352 -2.752 1.00 88.25 118 ARG A O 1
ATOM 933 N N . PRO A 1 119 ? -18.059 -6.897 -4.176 1.00 77.62 119 PRO A N 1
ATOM 934 C CA . PRO A 1 119 ? -19.414 -7.177 -4.633 1.00 77.62 119 PRO A CA 1
ATOM 935 C C . PRO A 1 119 ? -20.267 -7.667 -3.455 1.00 77.62 119 PRO A C 1
ATOM 937 O O . PRO A 1 119 ? -19.777 -8.336 -2.548 1.00 77.62 119 PRO A O 1
ATOM 940 N N . ARG A 1 120 ? -21.567 -7.353 -3.455 1.00 68.56 120 ARG A N 1
ATOM 941 C CA . ARG A 1 120 ? -22.513 -7.902 -2.467 1.00 68.56 120 ARG A CA 1
ATOM 942 C C . ARG A 1 120 ? -22.828 -9.375 -2.791 1.00 68.56 120 ARG A C 1
ATOM 944 O O . ARG A 1 120 ? -23.990 -9.741 -2.925 1.00 68.56 120 ARG A O 1
ATOM 951 N N . SER A 1 121 ? -21.812 -10.209 -3.005 1.00 58.06 121 SER A N 1
ATOM 952 C CA . SER A 1 121 ? -21.936 -11.524 -3.649 1.00 58.06 121 SER A CA 1
ATOM 953 C C . SER A 1 121 ? -22.669 -12.592 -2.828 1.00 58.06 121 SER A C 1
ATOM 955 O O . SER A 1 121 ? -22.937 -13.661 -3.358 1.00 58.06 121 SER A O 1
ATOM 957 N N . HIS A 1 122 ? -23.110 -12.300 -1.601 1.00 46.53 122 HIS A N 1
ATOM 958 C CA . HIS A 1 122 ? -24.007 -13.174 -0.837 1.00 46.53 122 HIS A CA 1
ATOM 959 C C . HIS A 1 122 ? -25.082 -12.387 -0.079 1.00 46.53 122 HIS A C 1
ATOM 961 O O . HIS A 1 122 ? -25.284 -12.589 1.116 1.00 46.53 122 HIS A O 1
ATOM 967 N N . VAL A 1 123 ? -25.806 -11.486 -0.756 1.00 52.34 123 VAL A N 1
ATOM 968 C CA . VAL A 1 123 ? -27.113 -11.084 -0.217 1.00 52.34 123 VAL A CA 1
ATOM 969 C C . VAL A 1 123 ? -27.999 -12.319 -0.286 1.00 52.34 123 VAL A C 1
ATOM 971 O O . VAL A 1 123 ? -28.535 -12.649 -1.344 1.0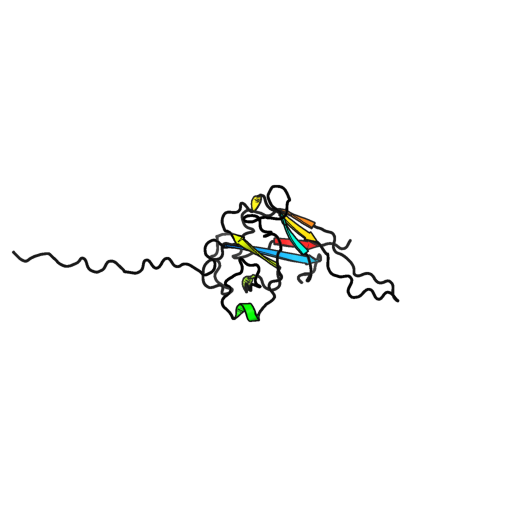0 52.34 123 VAL A O 1
ATOM 974 N N . ASP A 1 124 ? -28.169 -13.016 0.834 1.00 56.25 124 ASP A N 1
ATOM 975 C CA . ASP A 1 124 ? -29.332 -13.876 0.978 1.00 56.25 124 ASP A CA 1
ATOM 976 C C . ASP A 1 124 ? -30.545 -12.939 1.042 1.00 56.25 124 ASP A C 1
ATOM 978 O O . ASP A 1 124 ? -30.963 -12.475 2.106 1.00 56.25 124 ASP A O 1
ATOM 982 N N . VAL A 1 125 ? -31.070 -12.590 -0.137 1.00 58.28 125 VAL A N 1
ATOM 983 C CA . VAL A 1 125 ? -32.208 -11.674 -0.309 1.00 58.28 125 VAL A CA 1
ATOM 984 C C . VAL A 1 125 ? -33.407 -12.178 0.493 1.00 58.28 125 VAL A C 1
ATOM 986 O O . VAL A 1 125 ? -34.206 -11.378 0.977 1.00 58.28 125 VAL A O 1
ATOM 989 N N . ARG A 1 126 ? -33.496 -13.499 0.712 1.00 60.75 126 ARG A N 1
ATOM 990 C CA . ARG A 1 126 ? -34.546 -14.118 1.524 1.00 60.75 126 ARG A CA 1
ATOM 991 C C . ARG A 1 126 ? -34.368 -13.832 3.016 1.00 60.75 126 ARG A C 1
ATOM 993 O O . ARG A 1 126 ? -35.366 -13.755 3.724 1.00 60.75 126 ARG A O 1
ATOM 1000 N N . ARG A 1 127 ? -33.132 -13.633 3.488 1.00 62.12 127 ARG A N 1
ATOM 1001 C CA . ARG A 1 127 ? -32.807 -13.315 4.891 1.00 62.12 127 ARG A CA 1
ATOM 1002 C C . ARG A 1 127 ? -32.587 -11.824 5.173 1.00 62.12 127 ARG A C 1
ATOM 1004 O O . ARG A 1 127 ? -32.524 -11.458 6.340 1.00 62.12 127 ARG A O 1
ATOM 1011 N N . ARG A 1 128 ? -32.492 -10.961 4.148 1.00 58.47 128 ARG A N 1
ATOM 1012 C CA . ARG A 1 128 ? -32.160 -9.518 4.270 1.00 58.47 128 ARG A CA 1
ATOM 1013 C C . ARG A 1 128 ? -30.867 -9.243 5.053 1.00 58.47 128 ARG A C 1
ATOM 1015 O O . ARG A 1 128 ? -30.738 -8.196 5.684 1.00 58.47 128 ARG A O 1
ATOM 1022 N N . ILE A 1 129 ? -29.914 -10.168 5.014 1.00 59.09 129 ILE A N 1
ATOM 1023 C CA . ILE A 1 129 ? -28.602 -9.975 5.633 1.00 59.09 129 ILE A CA 1
ATOM 1024 C C . ILE A 1 129 ? -27.710 -9.335 4.572 1.00 59.09 129 ILE A C 1
ATOM 1026 O O . ILE A 1 129 ? -27.373 -9.960 3.566 1.00 59.09 129 ILE A O 1
ATOM 1030 N N . TRP A 1 130 ? -27.397 -8.056 4.759 1.00 60.50 130 TRP A N 1
ATOM 1031 C CA . TRP A 1 130 ? -26.416 -7.353 3.940 1.00 60.50 130 TRP A CA 1
ATOM 1032 C C . TRP A 1 130 ? -25.016 -7.660 4.481 1.00 60.50 130 TRP A C 1
ATOM 1034 O O . TRP A 1 130 ? -24.861 -7.711 5.700 1.00 60.50 130 TRP A O 1
ATOM 1044 N N . PRO A 1 131 ? -24.000 -7.856 3.622 1.00 69.56 131 PRO A N 1
ATOM 1045 C CA . PRO A 1 131 ? -22.631 -7.964 4.104 1.00 69.56 131 PRO A CA 1
ATOM 1046 C C . PRO A 1 131 ? -22.252 -6.655 4.795 1.00 69.56 131 PRO A C 1
ATOM 1048 O O . PRO A 1 131 ? -22.455 -5.573 4.228 1.00 69.56 131 PRO A O 1
ATOM 1051 N N . GLU A 1 132 ? -21.734 -6.764 6.015 1.00 80.25 132 GLU A N 1
ATOM 1052 C CA . GLU A 1 132 ? -21.216 -5.617 6.747 1.00 80.25 132 GLU A CA 1
ATOM 1053 C C . GLU A 1 132 ? -20.085 -4.975 5.937 1.00 80.25 132 GLU A C 1
ATOM 1055 O O . GLU A 1 132 ? -19.259 -5.662 5.326 1.00 80.25 132 GLU A O 1
ATOM 1060 N N . ARG A 1 133 ? -20.089 -3.644 5.881 1.00 88.38 133 ARG A N 1
ATOM 1061 C CA . ARG A 1 133 ? -19.101 -2.866 5.135 1.00 88.38 133 ARG A CA 1
ATOM 1062 C C . ARG A 1 133 ? -18.157 -2.190 6.083 1.00 88.38 133 ARG A C 1
ATOM 1064 O O . ARG A 1 133 ? -18.580 -1.709 7.127 1.00 88.38 133 ARG A O 1
ATOM 1071 N N . TYR A 1 134 ? -16.903 -2.083 5.679 1.00 92.75 134 TYR A N 1
ATOM 1072 C CA . TYR A 1 134 ? -15.976 -1.205 6.366 1.00 92.75 134 TYR A CA 1
ATOM 1073 C C . TYR A 1 134 ? -16.128 0.239 5.890 1.00 92.75 134 TYR A C 1
ATOM 1075 O O . TYR A 1 134 ? -16.314 0.518 4.705 1.00 92.75 134 TYR A O 1
ATOM 1083 N N . THR A 1 135 ? -16.011 1.169 6.833 1.00 94.12 135 THR A N 1
ATOM 1084 C CA . THR A 1 135 ? -15.957 2.602 6.551 1.00 94.12 135 THR A CA 1
ATOM 1085 C C . THR A 1 135 ? -14.701 2.916 5.745 1.00 94.12 135 THR A C 1
ATOM 1087 O O . THR A 1 135 ? -13.615 2.415 6.048 1.00 94.12 135 THR A O 1
ATOM 1090 N N . GLN A 1 136 ? -14.841 3.781 4.738 1.00 95.69 136 GLN A N 1
ATOM 1091 C CA . GLN A 1 136 ? -13.703 4.277 3.968 1.00 95.69 136 GLN A CA 1
ATOM 1092 C C . GLN A 1 136 ? -12.687 4.986 4.870 1.00 95.69 136 GLN A C 1
ATOM 1094 O O . GLN A 1 136 ? -13.057 5.691 5.814 1.00 95.69 136 GLN A O 1
ATOM 1099 N N . LYS A 1 137 ? -11.398 4.841 4.563 1.00 97.44 137 LYS A N 1
ATOM 1100 C CA . LYS A 1 137 ? -10.332 5.442 5.365 1.00 97.44 137 LYS A CA 1
ATOM 1101 C C . LYS A 1 137 ? -9.241 6.022 4.482 1.00 97.44 137 LYS A C 1
ATOM 1103 O O . LYS A 1 137 ? -8.777 5.365 3.558 1.00 97.44 137 LYS A O 1
ATOM 1108 N N . VAL A 1 138 ? -8.821 7.243 4.802 1.00 97.94 138 VAL A N 1
ATOM 1109 C CA . VAL A 1 138 ? -7.643 7.886 4.213 1.00 97.94 138 VAL A CA 1
ATOM 1110 C C . VAL A 1 138 ? -6.539 7.891 5.261 1.00 97.94 138 VAL A C 1
ATOM 1112 O O . VAL A 1 138 ? -6.752 8.371 6.375 1.00 97.94 138 VAL A O 1
ATOM 1115 N N . VAL A 1 139 ? -5.372 7.359 4.912 1.00 98.06 139 VAL A N 1
ATOM 1116 C CA . VAL A 1 139 ? -4.207 7.260 5.797 1.00 98.06 139 VAL A CA 1
ATOM 1117 C C . VAL A 1 139 ? -3.035 8.001 5.153 1.00 98.06 139 VAL A C 1
ATOM 1119 O O . VAL A 1 139 ? -2.668 7.658 4.030 1.00 98.06 139 VAL A O 1
ATOM 1122 N N . PRO A 1 140 ? -2.468 9.038 5.796 1.00 98.00 140 PRO A N 1
ATOM 1123 C CA . PRO A 1 140 ? -1.272 9.692 5.283 1.00 98.00 140 PRO A CA 1
ATOM 1124 C C . PRO A 1 140 ? -0.071 8.752 5.365 1.00 98.00 140 PRO A C 1
ATOM 1126 O O . PRO A 1 140 ? 0.063 8.011 6.338 1.00 98.00 140 PRO A O 1
ATOM 1129 N N . LEU A 1 141 ? 0.789 8.812 4.353 1.00 97.25 141 LEU A N 1
ATOM 1130 C CA . LEU A 1 141 ? 2.041 8.073 4.327 1.00 97.25 141 LEU A CA 1
ATOM 1131 C C . LEU A 1 141 ? 3.186 8.895 4.928 1.00 97.25 141 LEU A C 1
ATOM 1133 O O . LEU A 1 141 ? 3.159 10.126 4.970 1.00 97.25 141 LEU A O 1
ATOM 1137 N N . THR A 1 142 ? 4.220 8.198 5.378 1.00 94.38 142 THR A N 1
ATOM 1138 C CA . THR A 1 142 ? 5.496 8.759 5.814 1.00 94.38 142 THR A CA 1
ATOM 1139 C C . THR A 1 142 ? 6.558 8.613 4.722 1.00 94.38 142 THR A C 1
ATOM 1141 O O . THR A 1 142 ? 6.399 7.874 3.746 1.00 94.38 142 THR A O 1
ATOM 1144 N N . ALA A 1 143 ? 7.699 9.282 4.900 1.00 89.94 143 ALA A N 1
ATOM 1145 C CA . ALA A 1 143 ? 8.873 9.096 4.040 1.00 89.94 143 ALA A CA 1
ATOM 1146 C C . ALA A 1 143 ? 9.462 7.668 4.102 1.00 89.94 143 ALA A C 1
ATOM 1148 O O . ALA A 1 143 ? 10.365 7.346 3.337 1.00 89.94 143 ALA A O 1
ATOM 1149 N N . PHE A 1 144 ? 8.984 6.831 5.026 1.00 87.44 144 PHE A N 1
ATOM 1150 C CA . PHE A 1 144 ? 9.521 5.502 5.311 1.00 87.44 144 PHE A CA 1
ATOM 1151 C C . PHE A 1 144 ? 8.560 4.369 4.956 1.00 87.44 144 PHE A C 1
ATOM 1153 O O . PHE A 1 144 ? 8.911 3.208 5.120 1.00 87.44 144 PHE A O 1
ATOM 1160 N N . ASP A 1 145 ? 7.380 4.697 4.434 1.00 92.06 145 ASP A N 1
ATOM 1161 C CA . ASP A 1 145 ? 6.373 3.703 4.048 1.00 92.06 145 ASP A CA 1
ATOM 1162 C C . ASP A 1 145 ? 6.644 3.112 2.649 1.00 92.06 145 ASP A C 1
ATOM 1164 O O . ASP A 1 145 ? 5.857 2.317 2.137 1.00 92.06 145 ASP A O 1
ATOM 1168 N N . SER A 1 146 ? 7.751 3.517 2.017 1.00 89.94 146 SER A N 1
ATOM 1169 C CA . SER A 1 146 ? 8.196 3.074 0.698 1.00 89.94 146 SER A CA 1
ATOM 1170 C C . SER A 1 146 ? 9.575 2.437 0.793 1.00 89.94 146 SER A C 1
ATOM 1172 O O . SER A 1 146 ? 10.546 3.075 1.207 1.00 89.94 146 SER A O 1
ATOM 1174 N N . TYR A 1 147 ? 9.661 1.175 0.389 1.00 85.56 147 TYR A N 1
ATOM 1175 C CA . TYR A 1 147 ? 10.865 0.360 0.479 1.00 85.56 147 TYR A CA 1
ATOM 1176 C C . TYR A 1 147 ? 11.470 0.217 -0.904 1.00 85.56 147 TYR A C 1
ATOM 1178 O O . TYR A 1 147 ? 10.832 -0.307 -1.814 1.00 85.56 147 TYR A O 1
ATOM 1186 N N . ARG A 1 148 ? 12.705 0.687 -1.086 1.00 82.25 148 ARG A N 1
ATOM 1187 C CA . ARG A 1 148 ? 13.414 0.517 -2.356 1.00 82.25 148 ARG A CA 1
ATOM 1188 C C . ARG A 1 148 ? 13.595 -0.972 -2.639 1.00 82.25 148 ARG A C 1
ATOM 1190 O O . ARG A 1 148 ? 14.061 -1.708 -1.778 1.00 82.25 148 ARG A O 1
ATOM 1197 N N . LEU A 1 149 ? 13.254 -1.416 -3.836 1.00 78.62 149 LEU A N 1
ATOM 1198 C CA . LEU A 1 149 ? 13.484 -2.790 -4.259 1.00 78.62 149 LEU A CA 1
ATOM 1199 C C . LEU A 1 149 ? 14.935 -2.890 -4.763 1.00 78.62 149 LEU A C 1
ATOM 1201 O O . LEU A 1 149 ? 15.305 -2.247 -5.745 1.00 78.62 149 LEU A O 1
ATOM 1205 N N . CYS A 1 150 ? 15.792 -3.617 -4.039 1.00 69.62 150 CYS A N 1
ATOM 1206 C CA . CYS A 1 150 ? 17.106 -4.032 -4.528 1.00 69.62 150 CYS A CA 1
ATOM 1207 C C . CYS A 1 150 ? 17.520 -5.396 -3.949 1.00 69.62 150 CYS A C 1
ATOM 1209 O O . CYS A 1 150 ? 17.268 -5.670 -2.781 1.00 69.62 150 CYS A O 1
ATOM 1211 N N . GLY A 1 151 ? 18.182 -6.240 -4.752 1.00 58.06 151 GLY A N 1
ATOM 1212 C CA . GLY A 1 151 ? 18.746 -7.526 -4.304 1.00 58.06 151 GLY A CA 1
ATOM 1213 C C . GLY A 1 151 ? 17.947 -8.784 -4.682 1.00 58.06 151 GLY A C 1
ATOM 1214 O O . GLY A 1 151 ? 17.119 -8.757 -5.591 1.00 58.06 151 GLY A O 1
ATOM 1215 N N . VAL A 1 152 ? 18.274 -9.904 -4.021 1.00 52.59 152 VAL A N 1
ATOM 1216 C CA . VAL A 1 152 ? 17.551 -11.189 -4.077 1.00 52.59 152 VAL A CA 1
ATOM 1217 C C . VAL A 1 152 ? 16.492 -11.142 -2.975 1.00 52.59 152 VAL A C 1
ATOM 1219 O O . VAL A 1 152 ? 16.846 -11.022 -1.806 1.00 52.59 152 VAL A O 1
ATOM 1222 N N . TYR A 1 153 ? 15.213 -11.173 -3.350 1.00 60.69 153 TYR A N 1
ATOM 1223 C CA . TYR A 1 153 ? 14.054 -10.929 -2.474 1.00 60.69 153 TYR A CA 1
ATOM 1224 C C . TYR A 1 153 ? 13.697 -12.128 -1.592 1.00 60.69 153 TYR A C 1
ATOM 1226 O O . TYR A 1 153 ? 12.541 -12.545 -1.540 1.00 60.69 153 TYR A O 1
ATOM 1234 N N . ASP A 1 154 ? 14.699 -12.680 -0.918 1.00 53.44 154 ASP A N 1
ATOM 1235 C CA . ASP A 1 154 ? 14.488 -13.648 0.148 1.00 53.44 154 ASP A CA 1
ATOM 1236 C C . ASP A 1 154 ? 14.104 -12.908 1.440 1.00 53.44 154 ASP A C 1
ATOM 1238 O O . ASP A 1 154 ? 14.525 -11.767 1.656 1.00 53.44 154 ASP A O 1
ATOM 1242 N N . GLU A 1 155 ? 13.287 -13.536 2.285 1.00 49.91 155 GLU A N 1
ATOM 1243 C CA . GLU A 1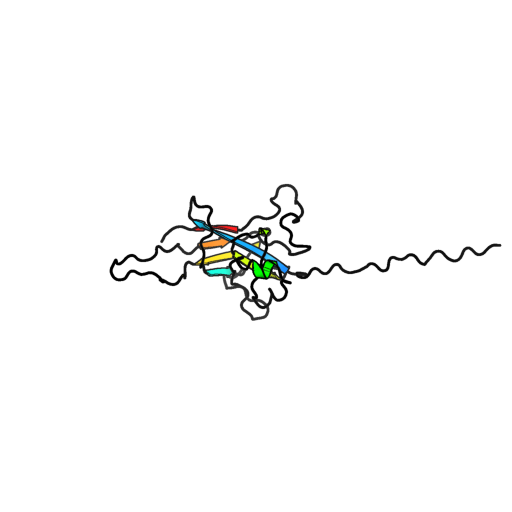 155 ? 12.598 -12.954 3.456 1.00 49.91 155 GLU A CA 1
ATOM 1244 C C . GLU A 1 155 ? 13.525 -12.287 4.501 1.00 49.91 155 GLU A C 1
ATOM 1246 O O . GLU A 1 155 ? 13.052 -11.651 5.444 1.00 49.91 155 GLU A O 1
ATOM 1251 N N . GLU A 1 156 ? 14.844 -12.381 4.331 1.00 50.22 156 GLU A N 1
ATOM 1252 C CA . GLU A 1 156 ? 15.856 -12.073 5.341 1.00 50.22 156 GLU A CA 1
ATOM 1253 C C . GLU A 1 156 ? 16.692 -10.808 5.067 1.00 50.22 156 GLU A C 1
ATOM 1255 O O . GLU A 1 156 ? 17.400 -10.351 5.966 1.00 50.22 156 GLU A O 1
ATOM 1260 N N . VAL A 1 157 ? 16.631 -10.195 3.875 1.00 53.00 157 VAL A N 1
ATOM 1261 C CA . VAL A 1 157 ? 17.647 -9.197 3.466 1.00 53.00 157 VAL A CA 1
ATOM 1262 C C . VAL A 1 157 ? 17.055 -7.844 3.061 1.00 53.00 157 VAL A C 1
ATOM 1264 O O . VAL A 1 157 ? 17.309 -7.329 1.977 1.00 53.00 157 VAL A O 1
ATOM 1267 N N . TYR A 1 158 ? 16.329 -7.197 3.972 1.00 53.75 158 TYR A N 1
ATOM 1268 C CA . TYR A 1 158 ? 16.363 -5.732 4.021 1.00 53.75 158 TYR A CA 1
ATOM 1269 C C . TYR A 1 158 ? 17.334 -5.324 5.129 1.00 53.75 158 TYR A C 1
ATOM 1271 O O . TYR A 1 158 ? 17.131 -5.734 6.272 1.00 53.75 158 TYR A O 1
ATOM 1279 N N . PRO A 1 159 ? 18.421 -4.588 4.827 1.00 49.97 159 PRO A N 1
ATOM 1280 C CA . PRO A 1 159 ? 19.447 -4.300 5.817 1.00 49.97 159 PRO A CA 1
ATOM 1281 C C . PRO A 1 159 ? 18.846 -3.544 7.000 1.00 49.97 159 PRO A C 1
ATOM 1283 O O . PRO A 1 159 ? 18.154 -2.537 6.827 1.00 49.97 159 PRO A O 1
ATOM 1286 N N . HIS A 1 160 ? 19.146 -4.033 8.203 1.00 50.66 160 HIS A N 1
ATOM 1287 C CA . HIS A 1 160 ? 18.791 -3.367 9.446 1.00 50.66 160 HIS A CA 1
ATOM 1288 C C . HIS A 1 160 ? 19.285 -1.923 9.407 1.00 50.66 160 HIS A C 1
ATOM 1290 O O . HIS A 1 160 ? 20.486 -1.656 9.383 1.00 50.66 160 HIS A O 1
ATOM 1296 N N . THR A 1 161 ? 18.346 -0.984 9.408 1.00 52.97 161 THR A N 1
ATOM 1297 C CA . THR A 1 161 ? 18.648 0.403 9.745 1.00 52.97 161 THR A CA 1
ATOM 1298 C C . THR A 1 161 ? 18.474 0.520 11.254 1.00 52.97 161 THR A C 1
ATOM 1300 O O . THR A 1 161 ? 17.421 0.144 11.772 1.00 52.97 161 THR A O 1
ATOM 1303 N N . GLU A 1 162 ? 19.501 0.981 11.975 1.00 49.12 162 GLU A N 1
ATOM 1304 C CA . GLU A 1 162 ? 19.454 1.079 13.439 1.00 49.12 162 GLU A CA 1
ATOM 1305 C C . GLU A 1 162 ? 18.162 1.767 13.918 1.00 49.12 162 GLU A C 1
ATOM 1307 O O . GLU A 1 162 ? 17.811 2.865 13.481 1.00 49.12 162 GLU A O 1
ATOM 1312 N N . GLY A 1 163 ? 17.437 1.087 14.813 1.00 53.81 163 GLY A N 1
ATOM 1313 C CA . GLY A 1 163 ? 16.201 1.588 15.416 1.00 53.81 163 GLY A CA 1
ATOM 1314 C C . GLY A 1 163 ? 14.916 1.347 14.618 1.00 53.81 163 GLY A C 1
ATOM 1315 O O . GLY A 1 163 ? 13.891 1.924 14.985 1.00 53.81 163 GLY A O 1
ATOM 1316 N N . ARG A 1 164 ? 14.925 0.538 13.543 1.00 51.25 164 ARG A N 1
ATOM 1317 C CA . ARG A 1 164 ? 13.723 0.274 12.726 1.00 51.25 164 ARG A CA 1
ATOM 1318 C C . ARG A 1 164 ? 13.594 -1.185 12.278 1.00 51.25 164 ARG A C 1
ATOM 1320 O O . ARG A 1 164 ? 14.611 -1.830 12.027 1.00 51.25 164 ARG A O 1
ATOM 1327 N N . PRO A 1 165 ? 12.360 -1.711 12.154 1.00 55.56 165 PRO A N 1
ATOM 1328 C CA . PRO A 1 165 ? 12.140 -2.993 11.496 1.00 55.56 165 PRO A CA 1
ATOM 1329 C C . PRO A 1 165 ? 12.559 -2.906 10.022 1.00 55.56 165 PRO A C 1
ATOM 1331 O O . PRO A 1 165 ? 12.376 -1.874 9.379 1.00 55.56 165 PRO A O 1
ATOM 1334 N N . ASN A 1 166 ? 13.094 -4.007 9.491 1.00 62.06 166 ASN A N 1
ATOM 1335 C CA . ASN A 1 166 ? 13.559 -4.121 8.100 1.00 62.06 166 ASN A CA 1
ATOM 1336 C C . ASN A 1 166 ? 12.435 -3.864 7.086 1.00 62.06 166 ASN A C 1
ATOM 1338 O O . ASN A 1 166 ? 12.681 -3.441 5.961 1.00 62.06 166 ASN A O 1
ATOM 1342 N N . PHE A 1 167 ? 11.200 -4.106 7.522 1.00 75.88 167 PHE A N 1
ATOM 1343 C CA . PHE A 1 167 ? 9.975 -3.895 6.782 1.00 75.88 167 PHE A CA 1
ATOM 1344 C C . PHE A 1 167 ? 8.807 -3.733 7.768 1.00 75.88 167 PHE A C 1
ATOM 1346 O O . PHE A 1 167 ? 8.678 -4.502 8.722 1.00 75.88 167 PHE A O 1
ATOM 1353 N N . ALA A 1 168 ? 7.952 -2.740 7.539 1.00 85.25 168 ALA A N 1
ATOM 1354 C CA . ALA A 1 168 ? 6.702 -2.528 8.259 1.00 85.25 168 ALA A CA 1
ATOM 1355 C C . ALA A 1 168 ? 5.616 -2.062 7.275 1.00 85.25 168 ALA A C 1
ATOM 1357 O O . ALA A 1 168 ? 5.806 -1.039 6.606 1.00 85.25 168 ALA A O 1
ATOM 1358 N N . PRO A 1 169 ? 4.486 -2.783 7.165 1.00 92.19 169 PRO A N 1
ATOM 1359 C CA . PRO A 1 169 ? 3.388 -2.336 6.328 1.00 92.19 169 PRO A CA 1
ATOM 1360 C C . PRO A 1 169 ? 2.712 -1.109 6.944 1.00 92.19 169 PRO A C 1
ATOM 1362 O O . PRO A 1 169 ? 2.697 -0.921 8.162 1.00 92.19 169 PRO A O 1
ATOM 1365 N N . VAL A 1 170 ? 2.079 -0.310 6.093 1.00 95.81 170 VAL A N 1
ATOM 1366 C CA . VAL A 1 170 ? 1.148 0.734 6.514 1.00 95.81 170 VAL A CA 1
ATOM 1367 C C . VAL A 1 170 ? -0.061 0.049 7.139 1.00 95.81 170 VAL A C 1
ATOM 1369 O O . VAL A 1 170 ? -0.857 -0.592 6.447 1.00 95.81 170 VAL A O 1
ATOM 1372 N N . ASP A 1 171 ? -0.172 0.159 8.458 1.00 95.69 171 ASP A N 1
ATOM 1373 C CA . ASP A 1 171 ? -1.199 -0.525 9.231 1.00 95.69 171 ASP A CA 1
ATOM 1374 C C . ASP A 1 171 ? -2.525 0.242 9.199 1.00 95.69 171 ASP A C 1
ATOM 1376 O O . ASP A 1 171 ? -2.616 1.399 9.627 1.00 95.69 171 ASP A O 1
ATOM 1380 N N . VAL A 1 172 ? -3.578 -0.387 8.672 1.00 97.31 172 VAL A N 1
ATOM 1381 C CA . VAL A 1 172 ? -4.873 0.265 8.456 1.00 97.31 172 VAL A CA 1
ATOM 1382 C C . VAL A 1 172 ? -5.987 -0.476 9.184 1.00 97.31 172 VAL A C 1
ATOM 1384 O O . VAL A 1 172 ? -6.651 -1.351 8.638 1.00 97.31 172 VAL A O 1
ATOM 1387 N N . ILE A 1 173 ? -6.266 -0.032 10.410 1.00 97.00 173 ILE A N 1
ATOM 1388 C CA . ILE A 1 173 ? -7.413 -0.522 11.187 1.00 97.00 173 ILE A CA 1
ATOM 1389 C C . ILE A 1 173 ? -8.722 0.025 10.603 1.00 97.00 173 ILE A C 1
ATOM 1391 O O . ILE A 1 173 ? -8.947 1.245 10.617 1.00 97.00 173 ILE A O 1
ATOM 1395 N N . LEU A 1 174 ? -9.597 -0.862 10.139 1.00 96.12 174 LEU A N 1
ATOM 1396 C CA . LEU A 1 174 ? -10.920 -0.548 9.610 1.00 96.12 174 LEU A CA 1
ATOM 1397 C C . LEU A 1 174 ? -12.021 -0.787 10.650 1.00 96.12 174 LEU A C 1
ATOM 1399 O O . LEU A 1 174 ? -11.917 -1.647 11.526 1.00 96.12 174 LEU A O 1
ATOM 1403 N N . ARG A 1 175 ? -13.093 0.002 10.550 1.00 94.06 175 ARG A N 1
ATOM 1404 C CA . ARG A 1 175 ? -14.298 -0.111 11.383 1.00 94.06 175 ARG A CA 1
ATOM 1405 C C . ARG A 1 175 ? -15.499 -0.386 10.500 1.00 94.06 175 ARG A C 1
ATOM 1407 O O . ARG A 1 175 ? -15.544 0.120 9.380 1.00 94.06 175 ARG A O 1
ATOM 1414 N N . LEU A 1 176 ? -16.450 -1.158 11.008 1.00 90.19 176 LEU A N 1
ATOM 1415 C CA . LEU A 1 176 ? -17.726 -1.371 10.335 1.00 90.19 176 LEU A CA 1
ATOM 1416 C C . LEU A 1 176 ? -18.498 -0.048 10.204 1.00 90.19 176 LEU A C 1
ATOM 1418 O O . LEU A 1 176 ? -18.334 0.849 11.035 1.00 90.19 176 LEU A O 1
ATOM 1422 N N . GLN A 1 177 ? -19.253 0.074 9.116 1.00 83.00 177 GLN A N 1
ATOM 1423 C CA . GLN A 1 177 ? -20.108 1.207 8.763 1.00 83.00 177 GLN A CA 1
ATOM 1424 C C . GLN A 1 177 ? -21.452 1.157 9.492 1.00 83.00 177 GLN A C 1
ATOM 1426 O O . GLN A 1 177 ? -21.999 0.042 9.642 1.00 83.00 177 GLN A O 1
#